Protein AF-A0A9X1RFD2-F1 (afdb_monomer_lite)

Sequence (55 aa):
MSRGNELEELASDLSRALEAARRIGLPTTVYLLSMALVEVKEAINAVCDDDDGTA

pLDDT: mean 90.72, std 14.84, range [41.34, 98.75]

Secondary structure (DSSP, 8-state):
--HHHHHHHHHHHHHHHHHHHHHTT-H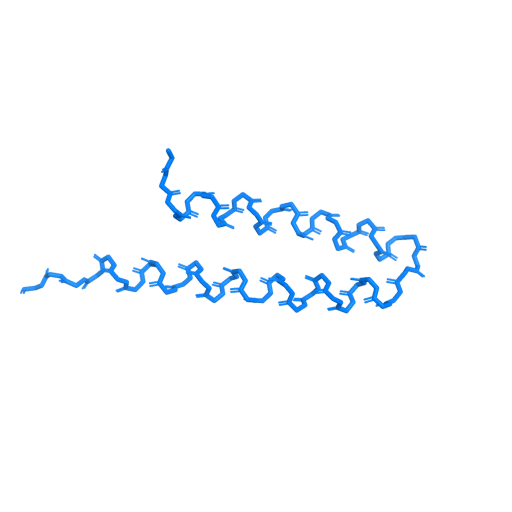HHHHHHHHHHHHHHHHHHHHHHGGG---

Organism: NCBI:txid2911009

Foldseek 3Di:
DDPLVVLVVVLVVLVVQLVVCVVVVPVVSNVVSVVVSVVSVVVNVVVVVVVVPDD

Structure (mmCIF, N/CA/C/O backbone):
data_AF-A0A9X1RFD2-F1
#
_entry.id   AF-A0A9X1RFD2-F1
#
loop_
_atom_site.group_PDB
_atom_site.id
_atom_site.type_symbol
_atom_site.label_atom_id
_atom_site.label_alt_id
_atom_site.label_comp_id
_atom_site.label_asym_id
_atom_site.label_entity_id
_atom_site.label_seq_id
_atom_site.pdbx_PDB_ins_code
_atom_site.Cartn_x
_atom_site.Cartn_y
_atom_site.Cartn_z
_atom_site.occupancy
_atom_site.B_iso_or_equiv
_atom_site.auth_seq_id
_atom_site.auth_comp_id
_atom_site.auth_asym_id
_atom_site.auth_atom_id
_atom_site.pdbx_PDB_model_num
ATOM 1 N N . MET A 1 1 ? 16.353 14.747 -11.179 1.00 68.06 1 MET A N 1
ATOM 2 C CA . MET A 1 1 ? 16.508 13.599 -10.264 1.00 68.06 1 MET A CA 1
ATOM 3 C C . MET A 1 1 ? 16.421 12.325 -11.093 1.00 68.06 1 MET A C 1
ATOM 5 O O . MET A 1 1 ? 15.928 12.408 -12.212 1.00 68.06 1 MET A O 1
ATOM 9 N N . SER A 1 2 ? 16.969 11.201 -10.624 1.00 87.88 2 SER A N 1
ATOM 10 C CA . SER A 1 2 ? 16.795 9.907 -11.306 1.00 87.88 2 SER A CA 1
ATOM 11 C C . SER A 1 2 ? 15.444 9.300 -10.923 1.00 87.88 2 SER A C 1
ATOM 13 O O . SER A 1 2 ? 15.010 9.478 -9.785 1.00 87.88 2 SER A O 1
ATOM 15 N N . ARG A 1 3 ? 14.824 8.534 -11.829 1.00 90.00 3 ARG A N 1
ATOM 16 C CA . ARG A 1 3 ? 13.600 7.762 -11.554 1.00 90.00 3 ARG A CA 1
ATOM 17 C C . ARG A 1 3 ? 13.758 6.865 -10.318 1.00 90.00 3 ARG A C 1
ATOM 19 O O . ARG A 1 3 ? 12.819 6.737 -9.545 1.00 90.00 3 ARG A O 1
ATOM 26 N N . GLY A 1 4 ? 14.944 6.289 -10.101 1.00 92.25 4 GLY A N 1
ATOM 27 C CA . GLY A 1 4 ? 15.237 5.498 -8.898 1.00 92.25 4 GLY A CA 1
ATOM 28 C C . GLY A 1 4 ? 15.139 6.321 -7.608 1.00 92.25 4 GLY A C 1
ATOM 29 O O . GLY A 1 4 ? 14.477 5.901 -6.667 1.00 92.25 4 GLY A O 1
ATOM 30 N N . ASN A 1 5 ? 15.691 7.539 -7.601 1.00 93.00 5 ASN A N 1
ATOM 31 C CA . ASN A 1 5 ? 15.616 8.442 -6.446 1.00 93.00 5 ASN A CA 1
ATOM 32 C C . ASN A 1 5 ? 14.167 8.864 -6.144 1.00 93.00 5 ASN A C 1
ATOM 34 O O . ASN A 1 5 ? 13.776 8.936 -4.986 1.00 93.00 5 ASN A O 1
ATOM 38 N N . GLU A 1 6 ? 13.351 9.100 -7.176 1.00 95.94 6 GLU A N 1
ATOM 39 C CA . GLU A 1 6 ? 11.921 9.402 -7.007 1.00 95.94 6 GLU A CA 1
ATOM 40 C C . GLU A 1 6 ? 11.151 8.219 -6.394 1.00 95.94 6 GLU A C 1
ATOM 42 O O . GLU A 1 6 ? 10.280 8.414 -5.544 1.00 95.94 6 GLU A O 1
ATOM 47 N N . LEU A 1 7 ? 11.486 6.984 -6.782 1.00 96.81 7 LEU A N 1
ATOM 48 C CA . LEU A 1 7 ? 10.881 5.777 -6.215 1.00 96.81 7 LEU A CA 1
ATOM 49 C C . LEU A 1 7 ? 11.311 5.538 -4.758 1.00 96.81 7 LEU A C 1
ATOM 51 O O . LEU A 1 7 ? 10.480 5.157 -3.933 1.00 96.81 7 LEU A 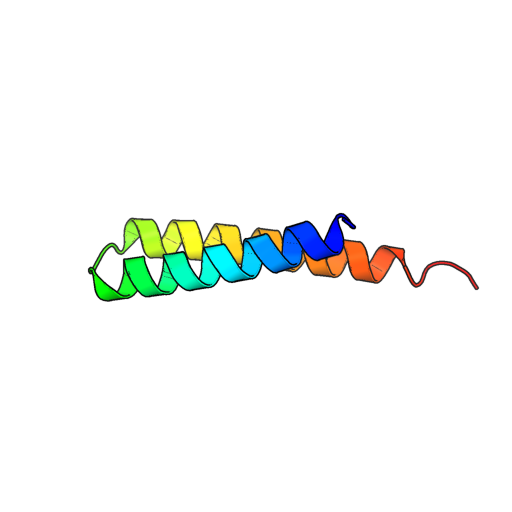O 1
ATOM 55 N N . GLU A 1 8 ? 12.576 5.786 -4.42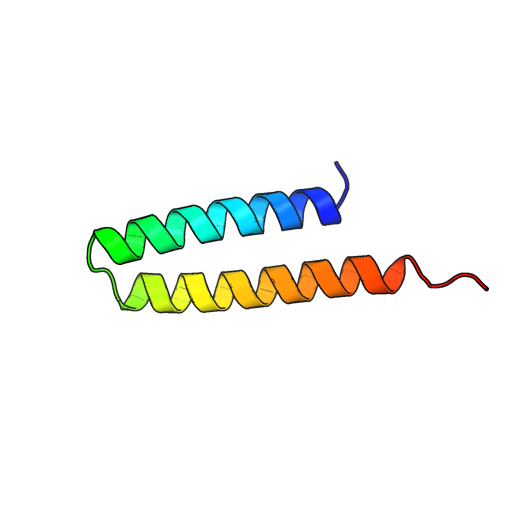0 1.00 96.69 8 GLU A N 1
ATOM 56 C CA . GLU A 1 8 ? 13.075 5.697 -3.042 1.00 96.69 8 GLU A CA 1
ATOM 57 C C . GLU A 1 8 ? 12.407 6.725 -2.117 1.00 96.69 8 GLU A C 1
ATOM 59 O O . GLU A 1 8 ? 11.978 6.384 -1.008 1.00 96.69 8 GLU A O 1
ATOM 64 N N . GLU A 1 9 ? 12.259 7.968 -2.582 1.00 97.81 9 GLU A N 1
ATOM 65 C CA . GLU A 1 9 ? 11.526 9.014 -1.862 1.00 97.81 9 GLU A CA 1
ATOM 66 C C . GLU A 1 9 ? 10.063 8.607 -1.644 1.00 97.81 9 GLU A C 1
ATOM 68 O O . GLU A 1 9 ? 9.568 8.649 -0.512 1.00 97.81 9 GLU A O 1
ATOM 73 N N . LEU A 1 10 ? 9.396 8.104 -2.688 1.00 98.00 10 LEU A N 1
ATOM 74 C CA . LEU A 1 10 ? 8.019 7.625 -2.593 1.00 98.00 10 LEU A CA 1
ATOM 75 C C . LEU A 1 10 ? 7.874 6.451 -1.610 1.00 98.00 10 LEU A C 1
ATOM 77 O O . LEU A 1 10 ? 6.926 6.418 -0.823 1.00 98.00 10 LEU A O 1
ATOM 81 N N . ALA A 1 11 ? 8.814 5.502 -1.599 1.00 98.31 11 ALA A N 1
ATOM 82 C CA . ALA A 1 11 ? 8.810 4.392 -0.647 1.00 98.31 11 ALA A CA 1
ATOM 83 C C . ALA A 1 11 ? 8.942 4.881 0.807 1.00 98.31 11 ALA A C 1
ATOM 85 O O . ALA A 1 11 ? 8.259 4.371 1.703 1.00 98.31 11 ALA A O 1
ATOM 86 N N . SER A 1 12 ? 9.788 5.888 1.043 1.00 98.19 12 SER A N 1
ATOM 87 C CA . SER A 1 12 ? 9.961 6.521 2.356 1.00 98.19 12 SER A CA 1
ATOM 88 C C . SER A 1 12 ? 8.669 7.186 2.837 1.00 98.19 12 SER A C 1
ATOM 90 O O . SER A 1 12 ? 8.224 6.956 3.968 1.00 98.19 12 SER A O 1
ATOM 92 N N . ASP A 1 13 ? 8.007 7.946 1.965 1.00 98.56 13 ASP A N 1
ATOM 93 C CA . ASP A 1 13 ? 6.759 8.632 2.297 1.00 98.56 13 ASP A CA 1
ATOM 94 C C . ASP A 1 13 ? 5.599 7.658 2.536 1.00 98.56 13 ASP A C 1
ATOM 96 O O . ASP A 1 13 ? 4.855 7.808 3.512 1.00 98.56 13 ASP A O 1
ATOM 100 N N . LEU A 1 14 ? 5.490 6.599 1.728 1.00 98.56 14 LEU A N 1
ATOM 101 C CA . LEU A 1 14 ? 4.514 5.529 1.943 1.00 98.56 14 LEU A CA 1
ATOM 102 C C . LEU A 1 14 ? 4.742 4.807 3.275 1.00 98.56 14 LEU A C 1
ATOM 104 O O . LEU A 1 14 ? 3.778 4.527 3.990 1.00 98.56 14 LEU A O 1
ATOM 108 N N . SER A 1 15 ? 5.999 4.554 3.654 1.00 98.50 15 SER A N 1
ATOM 109 C CA . SER A 1 15 ? 6.328 3.945 4.948 1.00 98.50 15 SER A CA 1
ATOM 110 C C . SER A 1 15 ? 5.886 4.828 6.120 1.00 98.50 15 SER A C 1
ATOM 112 O O . SER A 1 15 ? 5.256 4.342 7.062 1.00 98.50 15 SER A O 1
ATOM 114 N N . ARG A 1 16 ? 6.135 6.143 6.051 1.00 98.75 16 ARG A N 1
ATOM 115 C CA . ARG A 1 16 ? 5.684 7.100 7.079 1.00 98.75 16 ARG A CA 1
ATOM 116 C C . ARG A 1 16 ? 4.159 7.166 7.167 1.00 98.75 16 ARG A C 1
ATOM 118 O O . ARG A 1 16 ? 3.598 7.168 8.265 1.00 98.75 16 ARG A O 1
ATOM 125 N N . ALA A 1 17 ? 3.475 7.196 6.023 1.00 98.62 17 ALA A N 1
ATOM 126 C CA . ALA A 1 17 ? 2.017 7.201 5.970 1.00 98.62 17 ALA A CA 1
ATOM 127 C C . ALA A 1 17 ? 1.421 5.908 6.551 1.00 98.62 17 ALA A C 1
ATOM 129 O O . ALA A 1 17 ? 0.432 5.957 7.286 1.00 98.62 17 ALA A O 1
ATOM 130 N N . LEU A 1 18 ? 2.041 4.756 6.274 1.00 98.62 18 LEU A N 1
ATOM 131 C CA . LEU A 1 18 ? 1.641 3.453 6.804 1.00 98.62 18 LEU A CA 1
ATOM 132 C C . LEU A 1 18 ? 1.718 3.429 8.337 1.00 98.62 18 LEU A C 1
ATOM 134 O O . LEU A 1 18 ? 0.774 2.990 8.999 1.00 98.62 18 LEU A O 1
ATOM 138 N N . GLU A 1 19 ? 2.825 3.909 8.907 1.00 98.62 19 GLU A N 1
ATOM 139 C CA . GLU A 1 19 ? 3.000 4.013 10.359 1.00 98.62 19 GLU A CA 1
ATOM 140 C C . GLU A 1 19 ? 1.964 4.947 10.987 1.00 98.62 19 GLU A C 1
ATOM 142 O O . GLU A 1 19 ? 1.346 4.603 12.001 1.00 98.62 19 GLU A O 1
ATOM 147 N N . ALA A 1 20 ? 1.712 6.099 10.357 1.00 98.75 20 ALA A N 1
ATOM 148 C CA . ALA A 1 20 ? 0.684 7.028 10.801 1.00 98.75 20 ALA A CA 1
ATOM 149 C C . ALA A 1 20 ? -0.703 6.367 10.803 1.00 98.75 20 ALA A C 1
ATOM 151 O O . ALA A 1 20 ? -1.380 6.407 11.832 1.00 98.75 20 ALA A O 1
ATOM 152 N N . ALA A 1 21 ? -1.091 5.702 9.707 1.00 98.56 21 ALA A N 1
ATOM 153 C CA . ALA A 1 21 ? -2.368 4.999 9.564 1.00 98.56 21 ALA A CA 1
ATOM 154 C C . ALA A 1 21 ? -2.534 3.869 10.592 1.00 98.56 21 ALA A C 1
ATOM 156 O O . ALA A 1 21 ? -3.613 3.704 11.167 1.00 98.56 21 ALA A O 1
ATOM 157 N N . ARG A 1 22 ? -1.454 3.127 10.873 1.00 98.25 22 ARG A N 1
ATOM 158 C CA . ARG A 1 22 ? -1.436 2.080 11.902 1.00 98.25 22 ARG A CA 1
ATOM 159 C C . ARG A 1 22 ? -1.678 2.663 13.291 1.00 98.25 22 ARG A C 1
ATOM 161 O O . ARG A 1 22 ? -2.478 2.117 14.044 1.00 98.25 22 ARG A O 1
ATOM 168 N N . ARG A 1 23 ? -1.032 3.787 13.616 1.00 98.50 23 ARG A N 1
ATOM 169 C CA . ARG A 1 23 ? -1.157 4.454 14.921 1.00 98.50 23 ARG A CA 1
ATOM 170 C C . ARG A 1 23 ? -2.563 4.994 15.185 1.00 98.50 23 ARG A C 1
ATOM 172 O O . ARG A 1 23 ? -3.008 4.954 16.326 1.00 98.50 23 ARG A O 1
ATOM 179 N N . ILE A 1 24 ? -3.255 5.488 14.158 1.00 98.38 24 ILE A N 1
ATOM 180 C CA . ILE A 1 24 ? -4.622 6.024 14.293 1.00 98.38 24 ILE A CA 1
ATOM 181 C C . ILE A 1 24 ? -5.723 4.981 14.040 1.00 98.38 24 ILE A C 1
ATOM 183 O O . ILE A 1 24 ? -6.898 5.332 14.016 1.00 98.38 24 ILE A O 1
ATOM 187 N N . GLY A 1 25 ? -5.363 3.704 13.865 1.00 98.19 25 GLY A N 1
ATOM 188 C CA . GLY A 1 25 ? -6.327 2.607 13.779 1.00 98.19 25 GLY A CA 1
ATOM 189 C C . GLY A 1 25 ? -7.152 2.581 12.491 1.00 98.19 25 GLY A C 1
ATOM 190 O O . GLY A 1 25 ? -8.336 2.261 12.546 1.00 98.19 25 GLY A O 1
ATOM 191 N N . LEU A 1 26 ? -6.552 2.899 11.336 1.00 98.56 26 LEU A N 1
ATOM 192 C CA . LEU A 1 26 ? -7.211 2.820 10.024 1.00 98.56 26 LEU A CA 1
ATOM 193 C C . LEU A 1 26 ? -6.802 1.541 9.261 1.00 98.56 26 LEU A C 1
ATOM 195 O O . LEU A 1 26 ? -5.901 1.594 8.419 1.00 98.56 26 LEU A O 1
ATOM 199 N N . PRO A 1 27 ? -7.440 0.380 9.512 1.00 97.25 27 PRO A N 1
ATOM 200 C CA . PRO A 1 27 ? -6.994 -0.907 8.971 1.00 97.25 27 PRO A CA 1
ATOM 201 C C . PRO A 1 27 ? -7.050 -0.977 7.439 1.00 97.25 27 PRO A C 1
ATOM 203 O O . PRO A 1 27 ? -6.107 -1.465 6.819 1.00 97.25 27 PRO A O 1
ATOM 206 N N . THR A 1 28 ? -8.103 -0.440 6.813 1.00 98.50 28 THR A N 1
ATOM 207 C CA . THR A 1 28 ? -8.217 -0.399 5.344 1.00 98.50 28 THR A CA 1
ATOM 208 C C . THR A 1 28 ? -7.104 0.445 4.724 1.00 98.50 28 THR A C 1
ATOM 210 O O . THR A 1 28 ? -6.497 0.042 3.736 1.00 9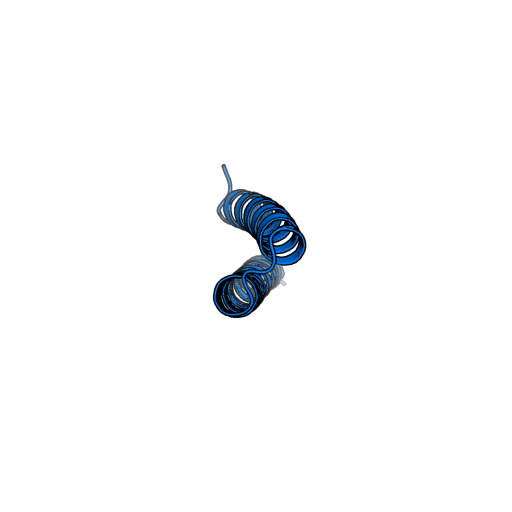8.50 28 THR A O 1
ATOM 213 N N . THR A 1 29 ? -6.776 1.588 5.330 1.00 98.50 29 THR A N 1
ATOM 214 C CA . THR A 1 29 ? -5.682 2.452 4.867 1.00 98.50 29 THR A CA 1
ATOM 215 C C . THR A 1 29 ? -4.327 1.764 5.006 1.00 98.50 29 THR A C 1
ATOM 217 O O . THR A 1 29 ? -3.519 1.829 4.087 1.00 98.50 29 THR A O 1
ATOM 220 N N . VAL A 1 30 ? -4.085 1.049 6.111 1.00 98.69 30 VAL A N 1
ATOM 221 C CA . VAL A 1 30 ? -2.864 0.244 6.290 1.00 98.69 30 VAL A CA 1
ATOM 222 C C . VAL A 1 30 ? -2.730 -0.807 5.189 1.00 98.69 30 VAL A C 1
ATOM 224 O O . VAL A 1 30 ? -1.640 -0.975 4.649 1.00 98.69 30 VAL A O 1
ATOM 227 N N . TYR A 1 31 ? -3.819 -1.493 4.833 1.00 98.31 31 TYR A N 1
ATOM 228 C CA . TYR A 1 31 ? -3.812 -2.483 3.756 1.00 98.31 31 TYR A CA 1
ATOM 229 C C . TYR A 1 31 ? -3.434 -1.862 2.403 1.00 98.31 31 TYR A C 1
ATOM 231 O O . TYR A 1 31 ? -2.507 -2.340 1.750 1.00 98.31 31 TYR A O 1
ATOM 239 N N . LEU A 1 32 ? -4.084 -0.758 2.020 1.00 98.62 32 LEU A N 1
ATOM 240 C CA . LEU A 1 32 ? -3.810 -0.070 0.754 1.00 98.62 32 LEU A CA 1
ATOM 241 C C . LEU A 1 32 ? -2.373 0.461 0.683 1.00 98.62 32 LEU A C 1
ATOM 243 O O . LEU A 1 32 ? -1.687 0.245 -0.312 1.00 98.62 32 LEU A O 1
ATOM 247 N N . LEU A 1 33 ? -1.892 1.098 1.754 1.00 98.69 33 LEU A N 1
ATOM 248 C CA . LEU A 1 33 ? -0.522 1.614 1.817 1.00 98.69 33 LEU A CA 1
ATOM 249 C C . LEU A 1 33 ? 0.522 0.491 1.814 1.00 98.69 33 LEU A C 1
ATOM 251 O O . LEU A 1 33 ? 1.595 0.665 1.246 1.00 98.69 33 LEU A O 1
ATOM 255 N N . S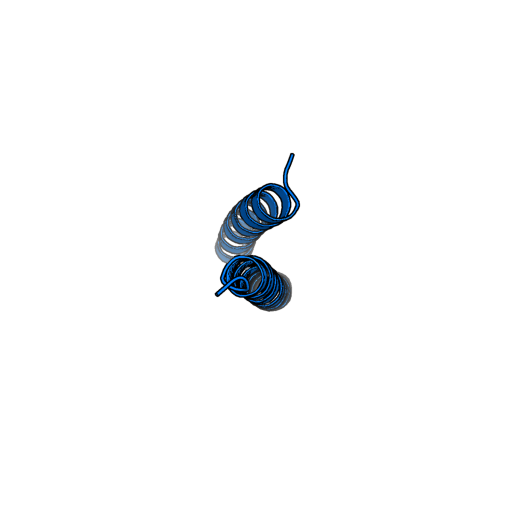ER A 1 34 ? 0.213 -0.667 2.407 1.00 98.38 34 SER A N 1
ATOM 256 C CA . SER A 1 34 ? 1.104 -1.834 2.361 1.00 98.38 34 SER A CA 1
ATOM 257 C C . SER A 1 34 ? 1.245 -2.367 0.939 1.00 98.38 34 SER A C 1
ATOM 259 O O . SER A 1 34 ? 2.359 -2.661 0.520 1.00 98.38 34 SER A O 1
ATOM 261 N N . MET A 1 35 ? 0.139 -2.467 0.192 1.00 98.44 35 MET A N 1
ATOM 262 C CA . MET A 1 35 ? 0.183 -2.887 -1.212 1.00 98.44 35 MET A CA 1
ATOM 263 C C . MET A 1 35 ? 0.954 -1.890 -2.075 1.00 98.44 35 MET A C 1
ATOM 265 O O . MET A 1 35 ? 1.859 -2.297 -2.795 1.00 98.44 35 MET A O 1
ATOM 269 N N . ALA A 1 36 ? 0.657 -0.594 -1.945 1.00 98.56 36 ALA A N 1
ATOM 270 C CA . ALA A 1 36 ? 1.363 0.449 -2.687 1.00 98.56 36 ALA A CA 1
ATOM 271 C C . ALA A 1 36 ? 2.876 0.426 -2.404 1.00 98.56 36 ALA A C 1
ATOM 273 O O . ALA A 1 36 ? 3.688 0.556 -3.314 1.00 98.56 36 ALA A O 1
ATOM 274 N N . LEU A 1 37 ? 3.278 0.210 -1.146 1.00 98.44 37 LEU A N 1
ATOM 275 C CA . LEU A 1 37 ? 4.691 0.120 -0.778 1.00 98.44 37 LEU A CA 1
ATOM 276 C C . LEU A 1 37 ? 5.388 -1.107 -1.391 1.00 98.44 37 LEU A C 1
ATOM 278 O O . LEU A 1 37 ? 6.575 -1.026 -1.703 1.00 98.44 37 LEU A O 1
ATOM 282 N N . VAL A 1 38 ? 4.689 -2.235 -1.550 1.00 98.31 38 VAL A N 1
ATOM 283 C CA . VAL A 1 38 ? 5.233 -3.418 -2.242 1.00 98.31 38 VAL A CA 1
ATOM 284 C C . VAL A 1 38 ? 5.468 -3.109 -3.719 1.00 98.31 38 VAL A C 1
ATOM 286 O O . VAL A 1 38 ? 6.583 -3.310 -4.190 1.00 98.31 38 VAL A O 1
ATOM 289 N N . GLU A 1 39 ? 4.480 -2.537 -4.408 1.00 98.19 39 GLU A N 1
ATOM 290 C CA . GLU A 1 39 ? 4.587 -2.162 -5.826 1.00 98.19 39 GLU A CA 1
ATOM 291 C C . GLU A 1 39 ? 5.769 -1.212 -6.082 1.00 98.19 39 GLU A C 1
ATOM 293 O O . GLU A 1 39 ? 6.561 -1.419 -7.000 1.00 98.19 39 GLU A O 1
ATOM 298 N N . VAL A 1 40 ? 5.952 -0.200 -5.227 1.00 97.81 40 VAL A N 1
ATOM 299 C CA . VAL A 1 40 ? 7.077 0.739 -5.360 1.00 97.81 40 VAL A CA 1
ATOM 300 C C . VAL A 1 40 ? 8.422 0.039 -5.148 1.00 97.81 40 VAL A C 1
ATOM 302 O O . VAL A 1 40 ? 9.368 0.312 -5.880 1.00 97.81 40 VAL A O 1
ATOM 305 N N . LYS A 1 41 ? 8.527 -0.893 -4.193 1.00 96.44 41 LYS A N 1
ATOM 306 C CA . LYS A 1 41 ? 9.764 -1.666 -3.981 1.00 96.44 41 LYS A CA 1
ATOM 307 C C . LYS A 1 41 ? 10.093 -2.574 -5.162 1.00 96.44 41 LYS A C 1
ATOM 309 O O . LYS A 1 41 ? 11.258 -2.686 -5.527 1.00 96.44 41 LYS A O 1
ATOM 314 N N . GLU A 1 42 ? 9.086 -3.194 -5.768 1.00 97.06 42 GLU A N 1
ATOM 315 C CA . GLU A 1 42 ? 9.263 -3.977 -6.993 1.00 97.06 42 GLU A CA 1
ATOM 316 C C . GLU A 1 42 ? 9.737 -3.091 -8.151 1.00 97.06 42 GLU A C 1
ATOM 318 O O . GLU A 1 42 ? 10.667 -3.461 -8.866 1.00 97.06 42 GLU A O 1
ATOM 323 N N . ALA A 1 43 ? 9.179 -1.884 -8.284 1.00 96.06 43 ALA A N 1
ATOM 324 C CA . ALA A 1 43 ? 9.628 -0.913 -9.276 1.00 96.06 43 ALA A CA 1
ATOM 325 C C . ALA A 1 43 ? 11.078 -0.449 -9.046 1.00 96.06 43 ALA A C 1
ATOM 327 O O . ALA A 1 43 ? 11.804 -0.273 -10.020 1.00 96.06 43 ALA A O 1
ATOM 328 N N . ILE A 1 44 ? 11.513 -0.270 -7.790 1.00 95.12 44 ILE A N 1
ATOM 329 C CA . ILE A 1 44 ? 12.916 0.046 -7.458 1.00 95.12 44 ILE A CA 1
ATOM 330 C C . ILE A 1 44 ? 13.832 -1.086 -7.924 1.00 95.12 44 ILE A C 1
ATOM 332 O O . ILE A 1 44 ? 14.786 -0.829 -8.654 1.00 95.12 44 ILE A O 1
ATOM 336 N N . ASN A 1 45 ? 13.514 -2.332 -7.562 1.00 92.31 45 ASN A N 1
ATOM 337 C CA . ASN A 1 45 ? 14.319 -3.491 -7.951 1.00 92.31 45 ASN A CA 1
ATOM 338 C C . ASN A 1 45 ? 14.428 -3.616 -9.478 1.00 92.31 45 ASN A C 1
ATOM 340 O O . ASN A 1 45 ? 15.514 -3.848 -9.993 1.00 92.31 45 ASN A O 1
ATOM 344 N N . ALA A 1 46 ? 13.332 -3.378 -10.205 1.00 91.69 46 ALA A N 1
ATOM 345 C CA . ALA A 1 46 ? 13.338 -3.404 -11.666 1.00 91.69 46 ALA A CA 1
ATOM 346 C C . ALA A 1 46 ? 14.217 -2.304 -12.292 1.00 91.69 46 ALA A C 1
ATOM 348 O O . ALA A 1 46 ? 14.751 -2.504 -13.375 1.00 91.69 46 ALA A O 1
ATOM 349 N N . VAL A 1 47 ? 14.375 -1.146 -11.636 1.00 87.06 47 VAL A N 1
ATOM 350 C CA . VAL A 1 47 ? 15.312 -0.101 -12.089 1.00 87.06 47 VAL A CA 1
ATOM 351 C C . VAL A 1 47 ? 16.764 -0.493 -11.799 1.00 87.06 47 VAL A C 1
ATOM 353 O O . VAL A 1 47 ? 17.636 -0.156 -12.592 1.00 87.06 47 VAL A O 1
ATOM 356 N N . CYS A 1 48 ? 17.033 -1.195 -10.695 1.00 75.12 48 CYS A N 1
ATOM 357 C CA . CYS A 1 48 ? 18.376 -1.685 -10.373 1.00 75.12 48 CYS A CA 1
ATOM 358 C C . CYS A 1 48 ? 18.837 -2.812 -11.311 1.00 75.12 48 CYS A C 1
ATOM 360 O O . CYS A 1 48 ? 20.000 -2.821 -11.699 1.00 75.12 48 CYS A O 1
ATOM 362 N N . ASP A 1 49 ? 17.939 -3.721 -11.698 1.00 73.31 49 ASP A N 1
ATOM 363 C CA . ASP A 1 49 ? 18.263 -4.830 -12.609 1.00 73.31 49 ASP A CA 1
ATOM 364 C C . ASP A 1 49 ? 18.578 -4.351 -14.042 1.00 73.31 49 ASP A C 1
ATOM 366 O O . ASP A 1 49 ? 19.362 -4.986 -14.744 1.00 73.31 49 ASP A O 1
ATOM 370 N N . ASP A 1 50 ? 18.010 -3.221 -14.479 1.00 61.53 50 ASP A N 1
ATOM 371 C CA . ASP A 1 50 ? 18.255 -2.642 -15.814 1.00 61.53 50 ASP A CA 1
ATOM 372 C C . ASP A 1 50 ? 19.655 -1.989 -15.938 1.00 61.53 50 ASP A C 1
ATOM 374 O O . ASP A 1 50 ? 20.146 -1.789 -17.050 1.00 61.53 50 ASP A O 1
ATOM 378 N N . ASP A 1 51 ? 20.319 -1.671 -14.818 1.00 58.28 51 ASP A N 1
ATOM 379 C CA . ASP A 1 51 ? 21.649 -1.030 -14.791 1.00 58.28 51 ASP A CA 1
ATOM 380 C C . ASP A 1 51 ? 22.812 -2.049 -14.877 1.00 58.28 51 ASP A C 1
ATOM 382 O O . ASP A 1 51 ? 23.939 -1.670 -15.187 1.00 58.28 51 ASP A O 1
ATOM 386 N N . ASP A 1 52 ? 22.552 -3.355 -14.691 1.00 56.12 52 ASP A N 1
ATOM 387 C CA . ASP A 1 52 ? 23.562 -4.440 -14.759 1.00 56.12 52 ASP A CA 1
ATOM 388 C C . ASP A 1 52 ? 23.684 -5.076 -16.170 1.00 56.12 52 ASP A C 1
ATOM 390 O O . ASP A 1 52 ? 24.188 -6.183 -16.365 1.00 56.12 52 ASP A O 1
ATOM 394 N N . GLY A 1 53 ? 23.195 -4.369 -17.194 1.00 52.03 53 GLY A N 1
ATOM 395 C CA . GLY A 1 53 ? 23.034 -4.852 -18.567 1.00 52.03 53 GLY A CA 1
ATOM 396 C C . GLY A 1 53 ? 24.054 -4.348 -19.594 1.00 52.03 53 GLY A C 1
ATOM 397 O O . GLY A 1 53 ? 23.653 -4.033 -20.712 1.00 52.03 53 GLY A O 1
ATOM 398 N N . THR A 1 54 ? 25.355 -4.287 -19.281 1.00 47.31 54 THR A N 1
ATOM 399 C CA . THR A 1 54 ? 26.416 -4.222 -20.315 1.00 47.31 54 THR A CA 1
ATOM 400 C C . THR A 1 54 ? 27.629 -5.074 -19.933 1.00 47.31 54 THR A C 1
ATOM 402 O O . THR A 1 54 ? 28.488 -4.631 -19.169 1.00 47.31 54 THR A O 1
ATOM 405 N N . ALA A 1 55 ? 27.701 -6.279 -20.506 1.00 41.34 55 ALA A N 1
ATOM 406 C C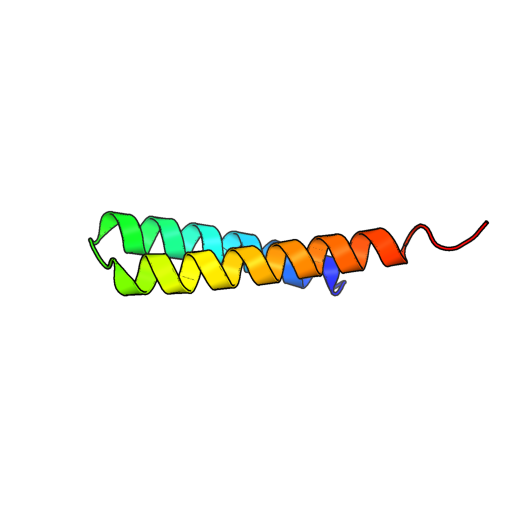A . ALA A 1 55 ? 28.896 -7.118 -20.605 1.00 41.34 55 ALA A CA 1
ATOM 407 C C . ALA A 1 55 ? 29.372 -7.179 -22.064 1.00 41.34 55 ALA A C 1
ATOM 409 O O . ALA A 1 55 ? 28.498 -7.140 -22.963 1.00 41.34 55 ALA A O 1
#

Radius of gyration: 13.82 Å; chains: 1; bounding box: 37×21×36 Å